Protein AF-T1D319-F1 (afdb_monomer_lite)

Structure (mmCIF, N/CA/C/O backbone):
data_AF-T1D319-F1
#
_entry.id   AF-T1D319-F1
#
loop_
_atom_site.group_PDB
_atom_site.id
_atom_site.type_symbol
_atom_site.label_atom_id
_atom_site.label_alt_id
_atom_site.label_comp_id
_atom_site.label_asym_id
_atom_site.label_entity_id
_atom_site.label_seq_id
_atom_site.pdbx_PDB_ins_code
_atom_site.Cartn_x
_atom_site.Cartn_y
_atom_site.Cartn_z
_atom_site.occupancy
_atom_site.B_iso_or_equiv
_atom_site.auth_seq_id
_atom_site.auth_comp_id
_atom_site.auth_asym_id
_atom_site.auth_atom_id
_atom_site.pdbx_PDB_model_num
ATOM 1 N N . MET A 1 1 ? 16.848 17.611 -37.669 1.00 44.50 1 MET A N 1
ATOM 2 C CA . MET A 1 1 ? 15.773 16.611 -37.465 1.00 44.50 1 MET A CA 1
ATOM 3 C C . MET A 1 1 ? 16.077 15.400 -38.329 1.00 44.50 1 MET A C 1
ATOM 5 O O . MET A 1 1 ? 16.366 15.599 -39.499 1.00 44.50 1 MET A O 1
ATOM 9 N N . ILE A 1 2 ? 16.049 14.184 -37.778 1.00 47.00 2 ILE A N 1
ATOM 10 C CA . ILE A 1 2 ? 16.281 12.950 -38.553 1.00 47.00 2 ILE A CA 1
ATOM 11 C C . ILE A 1 2 ? 14.921 12.386 -39.018 1.00 47.00 2 ILE A C 1
ATOM 13 O O . ILE A 1 2 ? 13.982 12.383 -38.214 1.00 47.00 2 ILE A O 1
ATOM 17 N N . PRO A 1 3 ? 14.777 11.937 -40.281 1.00 48.72 3 PRO A N 1
ATOM 18 C CA . PRO A 1 3 ? 13.524 11.390 -40.803 1.00 48.72 3 PRO A CA 1
ATOM 19 C C . PRO A 1 3 ? 13.046 10.147 -40.030 1.00 48.72 3 PRO A C 1
ATOM 21 O O . PRO A 1 3 ? 13.814 9.227 -39.754 1.00 48.72 3 PRO A O 1
ATOM 24 N N . ARG A 1 4 ? 11.754 10.119 -39.673 1.00 52.75 4 ARG A N 1
ATOM 25 C CA . ARG A 1 4 ? 11.114 9.110 -38.797 1.00 52.75 4 ARG A CA 1
ATOM 26 C C . ARG A 1 4 ? 10.798 7.764 -39.478 1.00 52.75 4 ARG A C 1
ATOM 28 O O . ARG A 1 4 ? 10.178 6.905 -38.865 1.00 52.75 4 ARG A O 1
ATOM 35 N N . ASN A 1 5 ? 11.213 7.574 -40.727 1.00 53.53 5 ASN A N 1
ATOM 36 C CA . ASN A 1 5 ? 10.855 6.450 -41.602 1.00 53.53 5 ASN A CA 1
ATOM 37 C C . ASN A 1 5 ? 11.973 5.407 -41.797 1.00 53.53 5 ASN A C 1
ATOM 39 O O . ASN A 1 5 ? 11.804 4.482 -42.583 1.00 53.53 5 ASN A O 1
ATOM 43 N N . LEU A 1 6 ? 13.090 5.511 -41.072 1.00 56.12 6 LEU A N 1
ATOM 44 C CA . LEU A 1 6 ? 14.214 4.573 -41.205 1.00 56.12 6 LEU A CA 1
ATOM 45 C C . LEU A 1 6 ? 13.939 3.163 -40.643 1.00 56.12 6 LEU A C 1
ATOM 47 O O . LEU A 1 6 ? 14.559 2.210 -41.101 1.00 56.12 6 LEU A O 1
ATOM 51 N N . PHE A 1 7 ? 13.004 2.991 -39.697 1.00 59.78 7 PHE A N 1
ATOM 52 C CA . PHE A 1 7 ? 12.733 1.682 -39.083 1.00 59.78 7 PHE A CA 1
ATOM 53 C C . PHE A 1 7 ? 11.231 1.439 -38.862 1.00 59.78 7 PHE A C 1
ATOM 55 O O . PHE A 1 7 ? 10.632 1.941 -37.913 1.00 59.78 7 PHE A O 1
ATOM 62 N N . GLY A 1 8 ? 10.619 0.621 -39.723 1.00 49.47 8 GLY A N 1
ATOM 63 C CA . GLY A 1 8 ? 9.158 0.459 -39.809 1.00 49.47 8 GLY A CA 1
ATOM 64 C C . GLY A 1 8 ? 8.454 -0.282 -38.661 1.00 49.47 8 GLY A C 1
ATOM 65 O O . GLY A 1 8 ? 7.234 -0.388 -38.682 1.00 49.47 8 GLY A O 1
ATOM 66 N N . ARG A 1 9 ? 9.172 -0.816 -37.662 1.00 67.50 9 ARG A N 1
ATOM 67 C CA . ARG A 1 9 ? 8.579 -1.576 -36.533 1.00 67.50 9 ARG A CA 1
ATOM 68 C C . ARG A 1 9 ? 8.942 -1.031 -35.152 1.00 67.50 9 ARG A C 1
ATOM 70 O O . ARG A 1 9 ? 8.679 -1.676 -34.139 1.00 67.50 9 ARG A O 1
ATOM 77 N N . ILE A 1 10 ? 9.557 0.146 -35.092 1.00 62.19 10 ILE A N 1
ATOM 78 C CA . ILE A 1 10 ? 9.930 0.749 -33.818 1.00 62.19 10 ILE A CA 1
ATOM 79 C C . ILE A 1 10 ? 8.688 1.389 -33.185 1.00 62.19 10 ILE A C 1
ATOM 81 O O . ILE A 1 10 ? 8.155 2.380 -33.675 1.00 62.19 10 ILE A O 1
ATOM 85 N N . LYS A 1 11 ? 8.227 0.800 -32.077 1.00 56.25 11 LYS A N 1
ATOM 86 C CA . LYS A 1 11 ? 7.045 1.248 -31.322 1.00 56.25 11 LYS A CA 1
ATOM 87 C C . LYS A 1 11 ? 7.347 2.395 -30.339 1.00 56.25 11 LYS A C 1
ATOM 89 O O . LYS A 1 11 ? 6.418 2.994 -29.809 1.00 56.25 11 LYS A O 1
ATOM 94 N N . LEU A 1 12 ? 8.624 2.694 -30.078 1.00 57.28 12 LEU A N 1
ATOM 95 C CA . LEU A 1 12 ? 9.076 3.682 -29.085 1.00 57.28 12 LEU A CA 1
ATOM 96 C C . LEU A 1 12 ? 10.048 4.703 -29.704 1.00 57.28 12 LEU A C 1
ATOM 98 O O . LEU A 1 12 ? 10.812 4.339 -30.590 1.00 57.28 12 LEU A O 1
ATOM 102 N N . PRO A 1 13 ? 10.064 5.970 -29.259 1.00 54.09 13 PRO A N 1
ATOM 103 C CA . PRO A 1 13 ? 10.916 7.000 -29.852 1.00 54.09 13 PRO A CA 1
ATOM 104 C C . PRO A 1 13 ? 12.407 6.640 -29.761 1.00 54.09 13 PRO A C 1
ATOM 106 O O . PRO A 1 13 ? 12.893 6.215 -28.713 1.00 54.09 13 PRO A O 1
ATOM 109 N N . MET A 1 14 ? 13.145 6.831 -30.860 1.00 57.16 14 MET A N 1
ATOM 110 C CA . MET A 1 14 ? 14.600 6.661 -30.868 1.00 57.16 14 MET A CA 1
ATOM 111 C C . MET A 1 14 ? 15.257 7.708 -29.966 1.00 57.16 14 MET A C 1
ATOM 113 O O . MET A 1 14 ? 15.063 8.909 -30.150 1.00 57.16 14 MET A O 1
ATOM 117 N N . CYS A 1 15 ? 16.055 7.239 -29.009 1.00 58.91 15 CYS A N 1
ATOM 118 C CA . CYS A 1 15 ? 16.852 8.079 -28.127 1.00 58.91 15 CYS A CA 1
ATOM 119 C C . CYS A 1 15 ? 18.313 8.062 -28.582 1.00 58.91 15 CYS A C 1
ATOM 121 O O . CYS A 1 15 ? 18.909 6.996 -28.736 1.00 58.91 15 CYS A O 1
ATOM 123 N N . PHE A 1 16 ? 18.899 9.246 -28.753 1.00 55.38 16 PHE A N 1
ATOM 124 C CA . PHE A 1 16 ? 20.346 9.397 -28.837 1.00 55.38 16 PHE A CA 1
ATOM 125 C C . PHE A 1 16 ? 20.906 9.506 -27.419 1.00 55.38 16 PHE A C 1
ATOM 127 O O . PHE A 1 16 ? 20.797 10.551 -26.781 1.00 55.38 16 PHE A O 1
ATOM 134 N N . ALA A 1 17 ? 21.507 8.424 -26.927 1.00 58.19 17 ALA A N 1
ATOM 135 C CA . ALA A 1 17 ? 22.190 8.414 -25.641 1.00 58.19 17 ALA A CA 1
ATOM 136 C C . ALA A 1 17 ? 23.707 8.441 -25.853 1.00 58.19 17 ALA A C 1
ATOM 138 O O . ALA A 1 17 ? 24.268 7.591 -26.543 1.00 58.19 17 ALA A O 1
ATOM 139 N N . ARG A 1 18 ? 24.381 9.416 -25.235 1.00 50.81 18 ARG A N 1
ATOM 140 C CA . ARG A 1 18 ? 25.843 9.464 -25.151 1.00 50.81 18 ARG A CA 1
ATOM 141 C C . ARG A 1 18 ? 26.255 9.028 -23.752 1.00 50.81 18 ARG A C 1
ATOM 143 O O . ARG A 1 18 ? 26.002 9.747 -22.789 1.00 50.81 18 ARG A O 1
ATOM 150 N N . PHE A 1 19 ? 26.880 7.862 -23.644 1.00 60.09 19 PHE A N 1
ATOM 151 C CA . PHE A 1 19 ? 27.388 7.360 -22.371 1.00 60.09 19 PHE A CA 1
ATOM 152 C C . PHE A 1 19 ? 28.724 8.030 -22.037 1.00 60.09 19 PHE A C 1
ATOM 154 O O . PHE A 1 19 ? 29.654 8.012 -22.841 1.00 60.09 19 PHE A O 1
ATOM 161 N N . THR A 1 20 ? 28.826 8.610 -20.844 1.00 57.56 20 THR A N 1
ATOM 162 C CA . THR A 1 20 ? 30.074 9.139 -20.282 1.00 57.56 20 THR A CA 1
ATOM 163 C C . THR A 1 20 ? 30.367 8.443 -18.957 1.00 57.56 20 THR A C 1
ATOM 165 O O . THR A 1 20 ? 29.471 8.179 -18.158 1.00 57.56 20 THR A O 1
ATOM 168 N N . LYS A 1 21 ? 31.637 8.103 -18.719 1.00 56.19 21 LYS A N 1
ATOM 169 C CA . LYS A 1 21 ? 32.077 7.460 -17.476 1.00 56.19 21 LYS A CA 1
ATOM 170 C C . LYS A 1 21 ? 32.136 8.514 -16.366 1.00 56.19 21 LYS A C 1
ATOM 172 O O . LYS A 1 21 ? 33.043 9.340 -16.364 1.00 56.19 21 LYS A O 1
ATOM 177 N N . SER A 1 22 ? 31.176 8.511 -15.442 1.00 53.72 22 SER A N 1
ATOM 178 C CA . SER A 1 22 ? 31.198 9.381 -14.258 1.00 53.72 22 SER A CA 1
ATOM 179 C C . SER A 1 22 ? 32.051 8.776 -13.135 1.00 53.72 22 SER A C 1
ATOM 181 O O . SER A 1 22 ? 32.086 7.560 -12.950 1.00 53.72 22 SER A O 1
ATOM 183 N N . GLY A 1 23 ? 32.730 9.630 -12.359 1.00 57.78 23 GLY A N 1
ATOM 184 C CA . GLY A 1 23 ? 33.493 9.229 -11.165 1.00 57.78 23 GLY A CA 1
ATOM 185 C C . GLY A 1 23 ? 32.622 8.821 -9.967 1.00 57.78 23 GLY A C 1
ATOM 186 O O . GLY A 1 23 ? 33.105 8.155 -9.057 1.00 57.78 23 GLY A O 1
ATOM 187 N N . GLN A 1 24 ? 31.329 9.161 -9.977 1.00 57.34 24 GLN A N 1
ATOM 188 C CA . GLN A 1 24 ? 30.340 8.665 -9.018 1.00 57.34 24 GLN A CA 1
ATOM 189 C C . GLN A 1 24 ? 29.479 7.583 -9.675 1.00 57.34 24 GLN A C 1
ATOM 191 O O . GLN A 1 24 ? 28.860 7.812 -10.719 1.00 57.34 24 GLN A O 1
ATOM 196 N N . ARG A 1 25 ? 29.466 6.386 -9.076 1.00 50.53 25 ARG A N 1
ATOM 197 C CA . ARG A 1 25 ? 28.626 5.259 -9.502 1.00 50.53 25 ARG A CA 1
ATOM 198 C C . ARG A 1 25 ? 27.149 5.585 -9.254 1.00 50.53 25 ARG A C 1
ATOM 200 O O . ARG A 1 25 ? 26.776 5.898 -8.131 1.00 50.53 25 ARG A O 1
ATOM 207 N N . GLY A 1 26 ? 26.311 5.397 -10.274 1.00 54.22 26 GLY A N 1
ATOM 208 C CA . GLY A 1 26 ? 24.870 5.168 -10.096 1.00 54.22 26 GLY A CA 1
ATOM 209 C C . GLY A 1 26 ? 23.938 6.374 -10.226 1.00 54.22 26 GLY A C 1
ATOM 210 O O . GLY A 1 26 ? 22.728 6.191 -10.124 1.00 54.22 26 GLY A O 1
ATOM 211 N N . THR A 1 27 ? 24.435 7.583 -10.491 1.00 52.41 27 THR A N 1
ATOM 212 C CA . THR A 1 27 ? 23.559 8.758 -10.619 1.00 52.41 27 THR A CA 1
ATOM 213 C C . THR A 1 27 ? 22.969 8.849 -12.030 1.00 52.41 27 THR A C 1
ATOM 215 O O . THR A 1 27 ? 23.552 9.443 -12.934 1.00 52.41 27 THR A O 1
ATOM 218 N N . LEU A 1 28 ? 21.799 8.239 -12.238 1.00 53.19 28 LEU A N 1
ATOM 219 C CA . LEU A 1 28 ? 21.005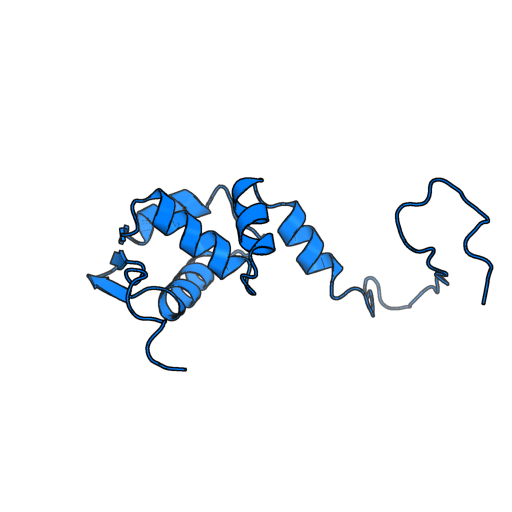 8.403 -13.461 1.00 53.19 28 LEU A CA 1
ATOM 220 C C . LEU A 1 28 ? 20.234 9.732 -13.403 1.00 53.19 28 LEU A C 1
ATOM 222 O O . LEU A 1 28 ? 19.125 9.805 -12.877 1.00 53.19 28 LEU A O 1
ATOM 226 N N . VAL A 1 29 ? 20.823 10.801 -13.939 1.00 53.47 29 VAL A N 1
ATOM 227 C CA . VAL A 1 29 ? 20.169 12.115 -14.044 1.00 53.47 29 VAL A CA 1
ATOM 228 C C . VAL A 1 29 ? 19.213 12.105 -15.245 1.00 53.47 29 VAL A C 1
ATOM 230 O O . VAL A 1 29 ? 19.624 11.794 -16.359 1.00 53.47 29 VAL A O 1
ATOM 233 N N . GLY A 1 30 ? 17.929 12.413 -15.023 1.00 52.22 30 GLY A N 1
ATOM 234 C CA . GLY A 1 30 ? 16.892 12.454 -16.072 1.00 52.22 30 GLY A CA 1
ATOM 235 C C . GLY A 1 30 ? 15.970 11.226 -16.159 1.00 52.22 30 GLY A C 1
ATOM 236 O O . GLY A 1 30 ? 15.083 11.191 -17.005 1.00 52.22 30 GLY A O 1
ATOM 237 N N . PHE A 1 31 ? 16.121 10.240 -15.266 1.00 52.50 31 PHE A N 1
ATOM 238 C CA . PHE A 1 31 ? 15.330 8.996 -15.247 1.00 52.50 31 PHE A CA 1
ATOM 239 C C . PHE A 1 31 ? 14.234 8.972 -14.161 1.00 52.50 31 PHE A C 1
ATOM 241 O O . PHE A 1 31 ? 13.832 7.899 -13.714 1.00 52.50 31 PHE A O 1
ATOM 248 N N . ALA A 1 32 ? 13.713 10.134 -13.744 1.00 52.22 32 ALA A N 1
ATOM 249 C CA . ALA A 1 32 ? 12.711 10.236 -12.669 1.00 52.22 32 ALA A CA 1
ATOM 250 C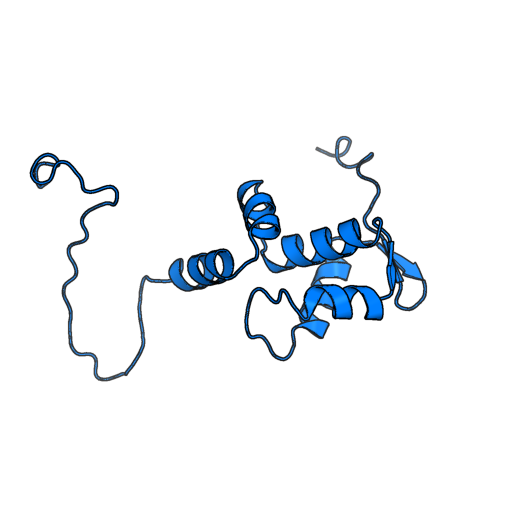 C . ALA A 1 32 ? 11.463 9.352 -12.902 1.00 52.22 32 ALA A C 1
ATOM 252 O O . ALA A 1 32 ? 10.898 8.811 -11.957 1.00 52.22 32 ALA A O 1
ATOM 253 N N . LEU A 1 33 ? 11.099 9.113 -14.167 1.00 51.97 33 LEU A N 1
ATOM 254 C CA . LEU A 1 33 ? 9.930 8.317 -14.557 1.00 51.97 33 LEU A CA 1
ATOM 255 C C . LEU A 1 33 ? 10.144 6.794 -14.500 1.00 51.97 33 LEU A C 1
ATOM 257 O O . LEU A 1 33 ? 9.173 6.042 -14.525 1.00 51.97 33 LEU A O 1
ATOM 261 N N . TYR A 1 34 ? 11.385 6.302 -14.429 1.00 54.34 34 TYR A N 1
ATOM 262 C CA . TYR A 1 34 ? 11.647 4.859 -14.515 1.00 54.34 34 TYR A CA 1
ATOM 263 C C . TYR A 1 34 ? 11.383 4.129 -13.200 1.00 54.34 34 TYR A C 1
ATOM 265 O O . TYR A 1 34 ? 10.906 2.996 -13.222 1.00 54.34 34 TYR A O 1
ATOM 273 N N . GLY A 1 35 ? 11.638 4.772 -12.057 1.00 54.91 35 GLY A N 1
ATOM 274 C CA . GLY A 1 35 ? 11.297 4.205 -10.749 1.00 54.91 35 GLY A CA 1
ATOM 275 C C . GLY A 1 35 ? 9.786 4.034 -10.589 1.00 54.91 35 GLY A C 1
ATOM 276 O O . GLY A 1 35 ? 9.313 2.972 -10.188 1.00 54.91 35 GLY A O 1
ATOM 277 N N . GLU A 1 36 ? 9.027 5.055 -10.986 1.00 52.97 36 GLU A N 1
ATOM 278 C CA . GLU A 1 36 ? 7.565 5.043 -10.959 1.00 52.97 36 GLU A CA 1
ATOM 279 C C . GLU A 1 36 ? 6.996 4.037 -11.967 1.00 52.97 36 GLU A C 1
ATOM 281 O O . GLU A 1 36 ? 6.174 3.200 -11.598 1.00 52.97 36 GLU A O 1
ATOM 286 N N . ALA A 1 37 ? 7.497 4.022 -13.208 1.00 56.16 37 ALA A N 1
ATOM 287 C CA . ALA A 1 37 ? 7.082 3.049 -14.219 1.00 56.16 37 ALA A CA 1
ATOM 288 C C . ALA A 1 37 ? 7.402 1.598 -13.814 1.00 56.16 37 ALA A C 1
ATOM 290 O O . ALA A 1 37 ? 6.600 0.692 -14.060 1.00 56.16 37 ALA A O 1
ATOM 291 N N . ASN A 1 38 ? 8.537 1.356 -13.153 1.00 58.59 38 ASN A N 1
ATOM 292 C CA . ASN A 1 38 ? 8.886 0.035 -12.635 1.00 58.59 38 ASN A CA 1
ATOM 293 C C . ASN A 1 38 ? 7.976 -0.375 -11.465 1.00 58.59 38 ASN A C 1
ATOM 295 O O . ASN A 1 38 ? 7.476 -1.497 -11.450 1.00 58.59 38 ASN A O 1
ATOM 299 N N . ALA A 1 39 ? 7.677 0.540 -10.536 1.00 58.47 39 ALA A N 1
ATOM 300 C CA . ALA A 1 39 ? 6.716 0.290 -9.459 1.00 58.47 39 ALA A CA 1
ATOM 301 C C . ALA A 1 39 ? 5.327 -0.067 -10.017 1.00 58.47 39 ALA A C 1
ATOM 303 O O . ALA A 1 39 ? 4.697 -1.014 -9.553 1.00 58.47 39 ALA A O 1
ATOM 304 N N . VAL A 1 40 ? 4.884 0.618 -11.077 1.00 57.44 40 VAL A N 1
ATOM 305 C CA . VAL A 1 40 ? 3.642 0.291 -11.794 1.00 57.44 40 VAL A CA 1
ATOM 306 C C . VAL A 1 40 ? 3.739 -1.076 -12.487 1.00 57.44 40 VAL A C 1
ATOM 308 O O . VAL A 1 40 ? 2.763 -1.823 -12.543 1.00 57.44 40 VAL A O 1
ATOM 311 N N . THR A 1 41 ? 4.910 -1.454 -13.001 1.00 58.19 41 THR A N 1
ATOM 312 C CA . THR A 1 41 ? 5.125 -2.732 -13.703 1.00 58.19 41 THR A CA 1
ATOM 313 C C . THR A 1 41 ? 5.183 -3.937 -12.751 1.00 58.19 41 THR A C 1
ATOM 315 O O . THR A 1 41 ? 4.752 -5.034 -13.102 1.00 58.19 41 THR A O 1
ATOM 318 N N . CYS A 1 42 ? 5.627 -3.754 -11.514 1.00 57.53 42 CYS A N 1
ATOM 319 C CA . CYS A 1 42 ? 5.644 -4.829 -10.517 1.00 57.53 42 CYS A CA 1
ATOM 320 C C . CYS A 1 42 ? 4.271 -5.087 -9.866 1.00 57.53 42 CYS A C 1
ATOM 322 O O . CYS A 1 42 ? 4.092 -6.081 -9.164 1.00 57.53 42 CYS A O 1
ATOM 324 N N . LEU A 1 43 ? 3.276 -4.228 -10.109 1.00 61.22 43 LEU A N 1
ATOM 325 C CA . LEU A 1 43 ? 1.929 -4.378 -9.560 1.00 61.22 43 LEU A CA 1
ATOM 326 C C . LEU A 1 43 ? 1.124 -5.480 -10.263 1.00 61.22 43 LEU A C 1
ATOM 328 O O . LEU A 1 43 ? 1.131 -5.611 -11.493 1.00 61.22 43 LEU A O 1
ATOM 332 N N . LYS A 1 44 ? 0.335 -6.234 -9.483 1.00 63.34 44 LYS A N 1
ATOM 333 C CA . LYS A 1 44 ? -0.667 -7.172 -10.023 1.00 63.34 44 LYS A CA 1
ATOM 334 C C . LYS A 1 44 ? -1.602 -6.428 -10.990 1.00 63.34 44 LYS A C 1
ATOM 336 O O . LYS A 1 44 ? -1.946 -5.270 -10.758 1.00 63.34 44 LYS A O 1
ATOM 341 N N . ARG A 1 45 ? -2.042 -7.104 -12.062 1.00 61.12 45 ARG A N 1
ATOM 342 C CA . ARG A 1 45 ? -2.842 -6.534 -13.174 1.00 61.12 45 ARG A CA 1
ATOM 343 C C . ARG A 1 45 ? -4.026 -5.670 -12.708 1.00 61.12 45 ARG A C 1
ATOM 345 O O . ARG A 1 45 ? -4.287 -4.639 -13.318 1.00 61.12 45 ARG A O 1
ATOM 352 N N . ARG A 1 46 ? -4.682 -6.048 -11.605 1.00 61.50 46 ARG A N 1
ATOM 353 C CA . ARG A 1 46 ? -5.790 -5.295 -10.990 1.00 61.50 46 ARG A CA 1
ATOM 354 C C . ARG A 1 46 ? -5.391 -3.882 -10.538 1.00 61.50 46 ARG A C 1
ATOM 356 O O . ARG A 1 46 ? -6.121 -2.940 -10.805 1.00 61.50 46 ARG A O 1
ATOM 363 N N . TYR A 1 47 ? -4.222 -3.708 -9.921 1.00 61.66 47 TYR A N 1
ATOM 364 C CA . TYR A 1 47 ? -3.777 -2.395 -9.430 1.00 61.66 47 TYR A CA 1
ATOM 365 C C . TYR A 1 47 ? -3.268 -1.482 -10.552 1.00 61.66 47 TYR A C 1
ATOM 367 O O . TYR A 1 47 ? -3.397 -0.265 -10.460 1.00 61.66 47 TYR A O 1
ATOM 375 N N . ARG A 1 48 ? -2.744 -2.054 -11.645 1.00 60.09 48 ARG A N 1
ATOM 376 C CA . ARG A 1 48 ? -2.378 -1.279 -12.843 1.00 60.09 48 ARG A CA 1
ATOM 377 C C . ARG A 1 48 ? -3.583 -0.598 -13.491 1.00 60.09 48 ARG A C 1
ATOM 379 O O . ARG A 1 48 ? -3.452 0.528 -13.956 1.00 60.09 48 ARG A O 1
ATOM 386 N N . ALA A 1 49 ? -4.739 -1.263 -13.505 1.00 61.09 49 ALA A N 1
ATOM 387 C CA . ALA A 1 49 ? -5.967 -0.698 -14.061 1.00 61.09 49 ALA A CA 1
ATOM 388 C C . ALA A 1 49 ? -6.438 0.543 -13.280 1.00 61.09 49 ALA A C 1
ATOM 390 O O . ALA A 1 49 ? -6.862 1.518 -13.887 1.00 61.09 49 ALA A O 1
ATOM 391 N N . LEU A 1 50 ? -6.281 0.542 -11.952 1.00 59.44 50 LEU A N 1
ATOM 392 C CA . LEU A 1 50 ? -6.639 1.681 -11.096 1.00 59.44 50 LEU A CA 1
ATOM 393 C C . LEU A 1 50 ? -5.720 2.890 -11.306 1.00 59.44 50 LEU A C 1
ATOM 395 O O . LEU A 1 50 ? -6.183 4.024 -11.355 1.00 59.44 50 LEU A O 1
ATOM 399 N N . LEU A 1 51 ? -4.423 2.652 -11.509 1.00 60.75 51 LEU A N 1
ATOM 400 C CA . LEU A 1 51 ? -3.466 3.710 -11.849 1.00 60.75 51 LEU A CA 1
ATOM 401 C C . LEU A 1 51 ? -3.734 4.327 -13.225 1.00 60.75 51 LEU A C 1
ATOM 403 O O . LEU A 1 51 ? -3.606 5.537 -13.391 1.00 60.75 51 LEU A O 1
ATOM 407 N N . ALA A 1 52 ? -4.157 3.515 -14.197 1.00 58.94 52 ALA A N 1
ATOM 408 C CA . ALA A 1 52 ? -4.572 4.006 -15.510 1.00 58.94 52 ALA A CA 1
ATOM 409 C C . ALA A 1 52 ? -5.848 4.872 -15.449 1.00 58.94 52 ALA A C 1
ATOM 411 O O . ALA A 1 52 ? -6.052 5.704 -16.327 1.00 58.94 52 ALA A O 1
ATOM 412 N N . GLY A 1 53 ? -6.668 4.719 -14.403 1.00 57.69 53 GLY A N 1
ATOM 413 C CA . GLY A 1 53 ? -7.873 5.516 -14.151 1.00 57.69 53 GLY A CA 1
ATOM 414 C C . GLY A 1 53 ? -7.628 6.918 -13.575 1.00 57.69 53 GLY A C 1
ATOM 415 O O . GLY A 1 53 ? -8.592 7.628 -13.312 1.00 57.69 53 GLY A O 1
ATOM 416 N N . GLY A 1 54 ? -6.369 7.335 -13.377 1.00 56.50 54 GLY A N 1
ATOM 417 C CA . GLY A 1 54 ? -6.024 8.701 -12.954 1.00 56.50 54 GLY A CA 1
ATOM 418 C C . GLY A 1 54 ? -5.664 8.871 -11.473 1.00 56.50 54 GLY A C 1
ATOM 419 O O . GLY A 1 54 ? -5.495 10.003 -11.010 1.00 56.50 54 GLY A O 1
ATOM 420 N N . GLU A 1 55 ? -5.503 7.785 -10.710 1.00 62.53 55 GLU A N 1
ATOM 421 C CA . GLU A 1 55 ? -5.072 7.883 -9.314 1.00 62.53 55 GLU A CA 1
ATOM 422 C C . GLU A 1 55 ? -3.585 8.291 -9.239 1.00 62.53 55 GLU A C 1
ATOM 424 O O . GLU A 1 55 ? -2.685 7.544 -9.620 1.00 62.53 55 GLU A O 1
ATOM 429 N N . ARG A 1 56 ? -3.307 9.498 -8.725 1.00 66.25 56 ARG A N 1
ATOM 430 C CA . ARG A 1 56 ? -1.960 10.119 -8.731 1.00 66.25 56 ARG A CA 1
ATOM 431 C C . ARG A 1 56 ? -0.944 9.456 -7.792 1.00 66.25 56 ARG A C 1
ATOM 433 O O . ARG A 1 56 ? 0.222 9.831 -7.786 1.00 66.25 56 ARG A O 1
ATOM 440 N N . SER A 1 57 ? -1.373 8.512 -6.954 1.00 77.94 57 SER A N 1
ATOM 441 C CA . SER A 1 57 ? -0.518 7.839 -5.974 1.00 77.94 57 SER A CA 1
ATOM 442 C C . SER A 1 57 ? -0.753 6.336 -5.993 1.00 77.94 57 SER A C 1
ATOM 444 O O . SER A 1 57 ? -1.833 5.854 -5.655 1.00 77.94 57 SER A O 1
ATOM 446 N N . VAL A 1 58 ? 0.306 5.587 -6.300 1.00 80.38 58 VAL A N 1
ATOM 447 C CA . VAL A 1 58 ? 0.316 4.117 -6.282 1.00 80.38 58 VAL A CA 1
ATOM 448 C C . VAL A 1 58 ? -0.100 3.561 -4.918 1.00 80.38 58 VAL A C 1
ATOM 450 O O . VAL A 1 58 ? -0.867 2.605 -4.843 1.00 80.38 58 VAL A O 1
ATOM 453 N N . TRP A 1 59 ? 0.355 4.180 -3.825 1.00 86.06 59 TRP A N 1
ATOM 454 C CA . TRP A 1 59 ? -0.026 3.759 -2.476 1.00 86.06 59 TRP A CA 1
ATOM 455 C C . TRP A 1 59 ? -1.501 4.034 -2.173 1.00 86.06 59 TRP A C 1
ATOM 457 O O . TRP A 1 59 ? -2.123 3.221 -1.491 1.00 86.06 59 TRP A O 1
ATOM 467 N N . ALA A 1 60 ? -2.070 5.126 -2.698 1.00 85.75 60 ALA A N 1
ATOM 468 C CA . ALA A 1 60 ? -3.501 5.407 -2.568 1.00 85.75 60 ALA A CA 1
ATOM 469 C C . ALA A 1 60 ? -4.332 4.361 -3.315 1.00 85.75 60 ALA A C 1
ATOM 471 O O . ALA A 1 60 ? -5.199 3.745 -2.701 1.00 85.75 60 ALA A O 1
ATOM 472 N N . ALA A 1 61 ? -3.980 4.071 -4.571 1.00 84.19 61 ALA A N 1
ATOM 473 C CA . ALA A 1 61 ? -4.655 3.059 -5.381 1.00 84.19 61 ALA A CA 1
ATOM 474 C C . ALA A 1 61 ? -4.625 1.671 -4.718 1.00 84.19 61 ALA A C 1
ATOM 476 O O . ALA A 1 61 ? -5.652 1.005 -4.611 1.00 84.19 61 ALA A O 1
ATOM 477 N N . VAL A 1 62 ? -3.460 1.235 -4.220 1.00 86.94 62 VAL A N 1
ATOM 478 C CA . VAL A 1 62 ? -3.337 -0.073 -3.555 1.00 86.94 62 VAL A CA 1
ATOM 479 C C . VAL A 1 62 ? -4.089 -0.120 -2.228 1.00 86.94 62 VAL A C 1
ATOM 481 O O . VAL A 1 62 ? -4.748 -1.117 -1.945 1.00 86.94 62 VAL A O 1
ATOM 484 N N . THR A 1 63 ? -4.033 0.947 -1.428 1.00 88.75 63 THR A N 1
ATOM 485 C CA . THR A 1 63 ? -4.731 0.995 -0.133 1.00 88.75 63 THR A CA 1
ATOM 486 C C . THR A 1 63 ? -6.249 1.017 -0.316 1.00 88.75 63 THR A C 1
ATOM 488 O O . THR A 1 63 ? -6.952 0.277 0.370 1.00 88.75 63 THR A O 1
ATOM 491 N N . ARG A 1 64 ? -6.751 1.807 -1.275 1.00 88.31 64 ARG A N 1
ATOM 492 C CA . ARG A 1 64 ? -8.169 1.852 -1.650 1.00 88.31 64 ARG A CA 1
ATOM 493 C C . ARG A 1 64 ? -8.657 0.480 -2.108 1.00 88.31 64 ARG A C 1
ATOM 495 O O . ARG A 1 64 ? -9.592 -0.056 -1.531 1.00 88.31 64 ARG A O 1
ATOM 502 N N . ALA A 1 65 ? -7.963 -0.132 -3.063 1.00 86.12 65 ALA A N 1
ATOM 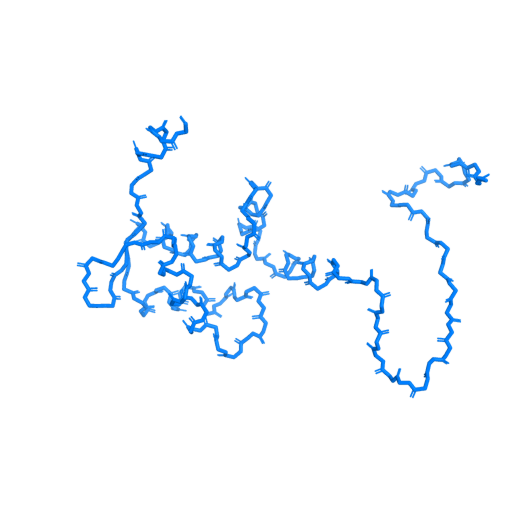503 C CA . ALA A 1 65 ? -8.331 -1.440 -3.600 1.00 86.12 65 ALA A CA 1
ATOM 504 C C . ALA A 1 65 ? -8.279 -2.572 -2.564 1.00 86.12 65 ALA A C 1
ATOM 506 O O . ALA A 1 65 ? -9.058 -3.524 -2.645 1.00 86.12 65 ALA A O 1
ATOM 507 N N . ALA A 1 66 ? -7.362 -2.492 -1.595 1.00 89.25 66 ALA A N 1
ATOM 508 C CA . ALA A 1 66 ? -7.329 -3.423 -0.473 1.00 89.25 66 ALA A CA 1
ATOM 509 C C . ALA A 1 66 ? -8.576 -3.268 0.412 1.00 89.25 66 ALA A C 1
ATOM 511 O O . ALA A 1 66 ? -9.203 -4.266 0.747 1.00 89.25 66 ALA A O 1
ATOM 512 N N . LEU A 1 67 ? -8.975 -2.033 0.739 1.00 88.81 67 LEU A N 1
ATOM 513 C CA . LEU A 1 67 ? -10.208 -1.770 1.490 1.00 88.81 67 LEU A CA 1
ATOM 514 C C . LEU A 1 67 ? -11.463 -2.202 0.726 1.00 88.81 67 LEU A C 1
ATOM 516 O O . LEU A 1 67 ? -12.314 -2.865 1.304 1.00 88.81 67 LEU A O 1
ATOM 520 N N . GLU A 1 68 ? -11.563 -1.894 -0.567 1.00 88.88 68 GLU A N 1
ATOM 521 C CA . GLU A 1 68 ? -12.680 -2.327 -1.420 1.00 88.88 68 GLU A CA 1
ATOM 522 C C . GLU A 1 68 ? -12.809 -3.854 -1.462 1.00 88.88 68 GLU A C 1
ATOM 524 O O . GLU A 1 68 ? -13.910 -4.385 -1.367 1.00 88.88 68 GLU A O 1
ATOM 529 N N . SER A 1 69 ? -11.687 -4.578 -1.539 1.00 86.31 69 SER A N 1
ATOM 530 C CA . SER A 1 69 ? -11.691 -6.051 -1.529 1.00 86.31 69 SER A CA 1
ATOM 531 C C . SER A 1 69 ? -12.175 -6.640 -0.204 1.00 86.31 69 SER A C 1
ATOM 533 O O . SER A 1 69 ? -12.665 -7.763 -0.181 1.00 86.31 69 SER A O 1
ATOM 535 N N . LEU A 1 70 ? -12.052 -5.878 0.884 1.00 88.50 70 LEU A N 1
ATOM 536 C CA . LEU A 1 70 ? -12.543 -6.232 2.214 1.00 88.50 70 LEU A CA 1
ATOM 537 C C . LEU A 1 70 ? -13.974 -5.714 2.467 1.00 88.50 70 LEU A C 1
ATOM 539 O O . LEU A 1 70 ? -14.449 -5.787 3.594 1.00 88.50 70 LEU A O 1
ATOM 543 N N . GLY A 1 71 ? -14.662 -5.201 1.439 1.00 86.25 71 GLY A N 1
ATOM 544 C CA . GLY A 1 71 ? -16.038 -4.699 1.539 1.00 86.25 71 GLY A CA 1
ATOM 545 C C . GLY A 1 71 ? -16.152 -3.207 1.860 1.00 86.25 71 GLY A C 1
ATOM 546 O O . GLY A 1 71 ? -17.184 -2.765 2.348 1.00 86.25 71 GLY A O 1
ATOM 547 N N . GLY A 1 72 ? -15.095 -2.420 1.636 1.00 87.50 72 GLY A N 1
ATOM 548 C CA . GLY A 1 72 ? -15.083 -0.967 1.868 1.00 87.50 72 GLY A CA 1
ATOM 549 C C . GLY A 1 72 ? -14.874 -0.556 3.330 1.00 87.50 72 GLY A C 1
ATOM 550 O O . GLY A 1 72 ? -14.684 0.628 3.610 1.00 87.50 72 GLY A O 1
ATOM 551 N N . HIS A 1 73 ? -14.834 -1.525 4.246 1.00 89.94 73 HIS A N 1
ATOM 552 C CA . HIS A 1 73 ? -14.669 -1.345 5.684 1.00 89.94 73 HIS A CA 1
ATOM 553 C C . HIS A 1 73 ? -13.762 -2.444 6.250 1.00 89.94 73 HIS A C 1
ATOM 555 O O . HIS A 1 73 ? -14.065 -3.626 6.113 1.00 89.94 73 HIS A O 1
ATOM 561 N N . ALA A 1 74 ? -12.656 -2.083 6.907 1.00 92.19 74 ALA A N 1
ATOM 562 C CA . ALA A 1 74 ? -11.768 -3.082 7.500 1.00 92.19 74 ALA A CA 1
ATOM 563 C C . ALA A 1 74 ? -10.925 -2.570 8.673 1.00 92.19 74 ALA A C 1
ATOM 565 O O . ALA A 1 74 ? -10.581 -1.389 8.782 1.00 92.19 74 ALA A O 1
ATOM 566 N N . ALA A 1 75 ? -10.514 -3.511 9.525 1.00 93.94 75 ALA A N 1
ATOM 567 C CA . ALA A 1 75 ? -9.477 -3.291 10.525 1.00 93.94 75 ALA A CA 1
ATOM 568 C C . ALA A 1 75 ? -8.079 -3.234 9.882 1.00 93.94 75 ALA A C 1
ATOM 570 O O . ALA A 1 75 ? -7.787 -3.965 8.934 1.00 93.94 75 ALA A O 1
ATOM 571 N N . LEU A 1 76 ? -7.173 -2.441 10.467 1.00 93.25 76 LEU A N 1
ATOM 572 C CA . LEU A 1 76 ? -5.794 -2.265 9.986 1.00 93.25 76 LEU A CA 1
ATOM 573 C C . LEU A 1 76 ? -5.058 -3.592 9.768 1.00 93.25 76 LEU A C 1
ATOM 575 O O . LEU A 1 76 ? -4.325 -3.731 8.792 1.00 93.25 76 LEU A O 1
ATOM 579 N N . GLY A 1 77 ? -5.256 -4.571 10.656 1.00 92.19 77 GLY A N 1
ATOM 580 C CA . GLY A 1 77 ? -4.632 -5.890 10.538 1.00 92.19 77 GLY A CA 1
ATOM 581 C C . GLY A 1 77 ? -5.033 -6.628 9.258 1.00 92.19 77 GLY A C 1
ATOM 582 O O . GLY A 1 77 ? -4.166 -7.169 8.572 1.00 92.19 77 GLY A O 1
ATOM 583 N N . ALA A 1 78 ? -6.319 -6.584 8.897 1.00 90.00 78 ALA A N 1
ATOM 584 C CA . ALA A 1 78 ? -6.830 -7.190 7.669 1.00 90.00 78 ALA A CA 1
ATOM 585 C C . ALA A 1 78 ? -6.303 -6.454 6.429 1.00 90.00 78 ALA A C 1
ATOM 587 O O . ALA A 1 78 ? -5.805 -7.086 5.499 1.00 90.00 78 ALA A O 1
ATOM 588 N N . THR A 1 79 ? -6.286 -5.116 6.456 1.00 89.94 79 THR A N 1
ATOM 589 C CA . THR A 1 79 ? -5.681 -4.309 5.384 1.00 89.94 79 THR A CA 1
ATOM 590 C C . THR A 1 79 ? -4.195 -4.638 5.196 1.00 89.94 79 THR A C 1
ATOM 592 O O . THR A 1 79 ? -3.710 -4.740 4.070 1.00 89.94 79 THR A O 1
ATOM 595 N N . TYR A 1 80 ? -3.448 -4.845 6.285 1.00 92.25 80 TYR A N 1
ATOM 596 C CA . TYR A 1 80 ? -2.043 -5.243 6.209 1.00 92.25 80 TYR A CA 1
ATOM 597 C C . TYR A 1 80 ? -1.858 -6.635 5.612 1.00 92.25 80 TYR A C 1
ATOM 599 O O . TYR A 1 80 ? -0.933 -6.820 4.821 1.00 92.25 80 TYR A O 1
ATOM 607 N N . ALA A 1 81 ? -2.699 -7.599 5.984 1.00 90.56 81 ALA A N 1
ATOM 608 C CA . ALA A 1 81 ? -2.638 -8.952 5.442 1.00 90.56 81 ALA A CA 1
ATOM 609 C C . ALA A 1 81 ? -2.840 -8.947 3.918 1.00 90.56 81 ALA A C 1
ATOM 611 O O . ALA A 1 81 ? -2.032 -9.539 3.202 1.00 90.56 81 ALA A O 1
ATOM 612 N N . GLU A 1 82 ? -3.825 -8.186 3.437 1.00 88.94 82 GLU A N 1
ATOM 613 C CA . GLU A 1 82 ? -4.122 -8.039 2.009 1.00 88.94 82 GLU A CA 1
ATOM 614 C C . GLU A 1 82 ? -2.953 -7.391 1.240 1.00 88.94 82 GLU A C 1
ATOM 616 O O . GLU A 1 82 ? -2.502 -7.890 0.206 1.00 88.94 82 GLU A O 1
ATOM 621 N N . ILE A 1 83 ? -2.376 -6.308 1.777 1.00 86.94 83 ILE A N 1
ATOM 622 C CA . ILE A 1 83 ? -1.303 -5.552 1.104 1.00 86.94 83 ILE A CA 1
ATOM 623 C C . ILE A 1 83 ? 0.053 -6.274 1.159 1.00 86.94 83 ILE A C 1
ATOM 625 O O . ILE A 1 83 ? 0.869 -6.112 0.247 1.00 86.94 83 ILE A O 1
ATOM 629 N N . LYS A 1 84 ? 0.324 -7.094 2.186 1.00 85.81 84 LYS A N 1
ATOM 630 C CA . LYS A 1 84 ? 1.628 -7.763 2.392 1.00 85.81 84 LYS A CA 1
ATOM 631 C C . LYS A 1 84 ? 2.108 -8.523 1.146 1.00 85.81 84 LYS A C 1
ATOM 633 O O . LYS A 1 84 ? 3.304 -8.490 0.841 1.00 85.81 84 LYS A O 1
ATOM 638 N N . GLY A 1 85 ? 1.189 -9.164 0.419 1.00 78.69 85 GLY A N 1
ATOM 639 C CA . GLY A 1 85 ? 1.462 -9.933 -0.803 1.00 78.69 85 GLY A CA 1
ATOM 640 C C . GLY A 1 85 ? 1.412 -9.137 -2.116 1.00 78.69 85 GLY A C 1
ATOM 641 O O . GLY A 1 85 ? 1.550 -9.728 -3.187 1.00 78.69 85 GLY A O 1
ATOM 642 N N . ALA A 1 86 ? 1.171 -7.826 -2.067 1.00 73.06 86 ALA A N 1
ATOM 643 C CA . ALA A 1 86 ? 0.998 -6.967 -3.243 1.00 73.06 86 ALA A CA 1
ATOM 644 C C . ALA A 1 86 ? 1.667 -5.588 -3.080 1.00 73.06 86 ALA A C 1
ATOM 646 O O . ALA A 1 86 ? 1.203 -4.590 -3.631 1.00 73.06 86 ALA A O 1
ATOM 647 N N . ARG A 1 87 ? 2.758 -5.528 -2.309 1.00 79.62 87 ARG A N 1
ATOM 648 C CA . ARG A 1 87 ? 3.485 -4.285 -2.018 1.00 79.62 87 ARG A CA 1
ATOM 649 C C . ARG A 1 87 ? 3.994 -3.630 -3.318 1.00 79.62 87 ARG A C 1
ATOM 651 O O . ARG A 1 87 ? 4.731 -4.288 -4.050 1.00 79.62 87 ARG A O 1
ATOM 658 N N . PRO A 1 88 ? 3.656 -2.353 -3.595 1.00 70.38 88 PRO A N 1
ATOM 659 C CA . PRO A 1 88 ? 4.089 -1.670 -4.818 1.00 70.38 88 PRO A CA 1
ATOM 660 C C . PRO A 1 88 ? 5.586 -1.378 -4.870 1.00 70.38 88 PRO A C 1
ATOM 662 O O . PRO A 1 88 ? 6.197 -1.404 -5.934 1.00 70.38 88 PRO A O 1
ATOM 665 N N . THR A 1 89 ? 6.167 -1.050 -3.717 1.00 73.38 89 THR A N 1
ATOM 666 C CA . THR A 1 89 ? 7.588 -0.743 -3.571 1.00 73.38 89 THR A CA 1
ATOM 667 C C . THR A 1 89 ? 8.172 -1.520 -2.388 1.00 73.38 89 THR A C 1
ATOM 669 O O . THR A 1 89 ? 7.442 -1.816 -1.433 1.00 73.38 89 THR A O 1
ATOM 672 N N . PRO A 1 90 ? 9.476 -1.859 -2.419 1.00 75.75 90 PRO A N 1
ATOM 673 C CA . PRO A 1 90 ? 10.164 -2.559 -1.334 1.00 75.75 90 PRO A CA 1
ATOM 674 C C . PRO A 1 90 ? 10.470 -1.602 -0.166 1.00 75.75 90 PRO A C 1
ATOM 676 O O . PRO A 1 90 ? 11.620 -1.345 0.161 1.00 75.75 90 PRO A O 1
ATOM 679 N N . ASN A 1 91 ? 9.429 -1.018 0.428 1.00 78.94 91 ASN A N 1
ATOM 680 C CA . ASN A 1 91 ? 9.534 -0.152 1.599 1.00 78.94 91 ASN A CA 1
ATOM 681 C C . ASN A 1 91 ? 9.349 -0.978 2.879 1.00 78.94 91 ASN A C 1
ATOM 683 O O . ASN A 1 91 ? 8.313 -1.630 3.034 1.00 78.94 91 ASN A O 1
ATOM 687 N N . ASP A 1 92 ? 10.301 -0.910 3.806 1.00 84.81 92 ASP A N 1
ATOM 688 C CA . ASP A 1 92 ? 10.208 -1.581 5.107 1.00 84.81 92 ASP A CA 1
ATOM 689 C C . ASP A 1 92 ? 9.137 -0.942 6.006 1.00 84.81 92 ASP A C 1
ATOM 691 O O . ASP A 1 92 ? 8.387 -1.648 6.681 1.00 84.81 92 ASP A O 1
ATOM 695 N N . TYR A 1 93 ? 8.949 0.377 5.898 1.00 88.88 93 TYR A N 1
ATOM 696 C CA . TYR A 1 93 ? 7.944 1.163 6.627 1.00 88.88 93 TYR A CA 1
ATOM 697 C C . TYR A 1 93 ? 6.602 1.245 5.883 1.00 88.88 93 TYR A C 1
ATOM 699 O O . TYR A 1 93 ? 5.912 2.272 5.852 1.00 88.88 93 TYR A O 1
ATOM 707 N N . TRP A 1 94 ? 6.228 0.171 5.187 1.00 89.75 94 TRP A N 1
ATOM 708 C CA . TRP A 1 94 ? 5.010 0.153 4.378 1.00 89.75 94 TRP A CA 1
ATOM 709 C C . TRP A 1 94 ? 3.736 0.218 5.228 1.00 89.75 94 TRP A C 1
ATOM 711 O O . TRP A 1 94 ? 2.734 0.765 4.772 1.00 89.75 94 TRP A O 1
ATOM 721 N N . ARG A 1 95 ? 3.751 -0.284 6.470 1.00 91.88 95 ARG A N 1
ATOM 722 C CA . ARG A 1 95 ? 2.582 -0.230 7.368 1.00 91.88 95 ARG A CA 1
ATOM 723 C C . ARG A 1 95 ? 2.273 1.206 7.783 1.00 91.88 95 ARG A C 1
ATOM 725 O O . ARG A 1 95 ? 1.113 1.613 7.791 1.00 91.88 95 ARG A O 1
ATOM 732 N N . GLU A 1 96 ? 3.311 1.979 8.081 1.00 93.75 96 GLU A N 1
ATOM 733 C CA . GLU A 1 96 ? 3.273 3.414 8.360 1.00 93.75 96 GLU A CA 1
ATOM 734 C C . GLU A 1 96 ? 2.747 4.156 7.133 1.00 93.75 96 GLU A C 1
ATOM 736 O O . GLU A 1 96 ? 1.858 5.000 7.254 1.00 93.75 96 GLU A O 1
ATOM 741 N N . LYS A 1 97 ? 3.234 3.789 5.939 1.00 90.50 97 LYS A N 1
ATOM 742 C CA . LYS A 1 97 ? 2.777 4.382 4.679 1.00 90.50 97 LYS A CA 1
ATOM 743 C C . LYS A 1 97 ? 1.295 4.119 4.418 1.00 90.50 97 LYS A C 1
ATOM 745 O O . LYS A 1 97 ? 0.588 5.030 3.989 1.00 90.50 97 LYS A O 1
ATOM 750 N N . VAL A 1 98 ? 0.812 2.915 4.725 1.00 91.06 98 VAL A N 1
ATOM 751 C CA . VAL A 1 98 ? -0.615 2.569 4.655 1.00 91.06 98 VAL A CA 1
ATOM 752 C C . VAL A 1 98 ? -1.418 3.410 5.649 1.00 91.06 98 VAL A C 1
ATOM 754 O O . VAL A 1 98 ? -2.405 4.012 5.244 1.00 91.06 98 VAL A O 1
ATOM 757 N N . ARG A 1 99 ? -0.976 3.556 6.909 1.00 92.38 99 ARG A N 1
ATOM 758 C CA . ARG A 1 99 ? -1.662 4.423 7.895 1.00 92.38 99 ARG A CA 1
ATOM 759 C C . ARG A 1 99 ? -1.727 5.882 7.442 1.00 92.38 99 ARG A C 1
ATOM 761 O O . ARG A 1 99 ? -2.795 6.482 7.495 1.00 92.38 99 ARG A O 1
ATOM 768 N N . GLN A 1 100 ? -0.612 6.423 6.952 1.00 92.56 100 GLN A N 1
ATOM 769 C CA . GLN A 1 100 ? -0.550 7.778 6.394 1.00 92.56 100 GLN A CA 1
ATOM 770 C C . GLN A 1 100 ? -1.521 7.946 5.219 1.00 92.56 100 GLN A C 1
ATOM 772 O O . GLN A 1 100 ? -2.126 9.000 5.052 1.00 92.56 100 GLN A O 1
ATOM 777 N N . THR A 1 101 ? -1.647 6.920 4.379 1.00 91.69 101 THR A N 1
ATOM 778 C CA . THR A 1 101 ? -2.523 6.958 3.207 1.00 91.69 101 THR A CA 1
ATOM 779 C C . THR A 1 101 ? -3.991 6.873 3.617 1.00 91.69 101 THR A C 1
ATOM 781 O O . THR A 1 101 ? -4.784 7.677 3.142 1.00 91.69 101 THR A O 1
ATOM 784 N N . LEU A 1 102 ? -4.339 5.980 4.549 1.00 91.44 102 LEU A N 1
ATOM 785 C CA . LEU A 1 102 ? -5.693 5.846 5.098 1.00 91.44 102 LEU A CA 1
ATOM 786 C C . LEU A 1 102 ? -6.207 7.155 5.694 1.00 91.44 102 LEU A C 1
ATOM 788 O O . LEU A 1 102 ? -7.320 7.552 5.386 1.00 91.44 102 LEU A O 1
ATOM 792 N N . GLN A 1 103 ? -5.366 7.876 6.439 1.00 91.38 103 GLN A N 1
ATOM 793 C CA . GLN A 1 103 ? -5.704 9.200 6.976 1.00 91.38 103 GLN A CA 1
ATOM 794 C C . GLN A 1 103 ? -6.091 10.233 5.906 1.00 91.38 103 GLN A C 1
ATOM 796 O O . GLN A 1 103 ? -6.724 11.228 6.236 1.00 91.38 103 GLN A O 1
ATOM 801 N N . ARG A 1 104 ? -5.690 10.033 4.644 1.00 89.56 104 ARG A N 1
ATOM 802 C CA . ARG A 1 104 ? -5.981 10.952 3.535 1.00 89.56 104 ARG A CA 1
ATOM 803 C C . ARG A 1 104 ? -7.196 10.547 2.706 1.00 89.56 104 ARG A C 1
ATOM 805 O O . ARG A 1 104 ? -7.777 11.414 2.069 1.00 89.56 104 ARG A O 1
ATOM 812 N N . ILE A 1 105 ? -7.522 9.253 2.644 1.00 88.38 105 ILE A N 1
ATOM 813 C CA . ILE A 1 105 ? -8.516 8.714 1.694 1.00 88.38 105 ILE A CA 1
ATOM 814 C C . ILE A 1 105 ? -9.716 8.030 2.358 1.00 88.38 105 ILE A C 1
ATOM 816 O O . ILE A 1 105 ? -10.655 7.662 1.659 1.00 88.38 105 ILE A O 1
ATOM 820 N N . ALA A 1 106 ? -9.663 7.795 3.668 1.00 89.88 106 ALA A N 1
ATOM 821 C CA . ALA A 1 106 ? -10.640 7.016 4.417 1.00 89.88 106 ALA A CA 1
ATOM 822 C C . ALA A 1 106 ? -10.971 7.692 5.754 1.00 89.88 106 ALA A C 1
ATOM 824 O O . ALA A 1 106 ? -10.200 8.498 6.278 1.00 89.88 106 ALA A O 1
ATOM 825 N N . CYS A 1 107 ? -12.101 7.306 6.334 1.00 91.75 107 CYS A N 1
ATOM 826 C CA . CYS A 1 107 ? -12.559 7.775 7.633 1.00 91.75 107 CYS A CA 1
ATOM 827 C C . CYS A 1 107 ? -12.319 6.695 8.692 1.00 91.75 107 CYS A C 1
ATOM 829 O O . CYS A 1 107 ? -12.574 5.508 8.471 1.00 91.75 107 CYS A O 1
ATOM 831 N N . ARG A 1 108 ? -11.829 7.100 9.867 1.00 91.75 108 ARG A N 1
ATOM 832 C CA . ARG A 1 108 ?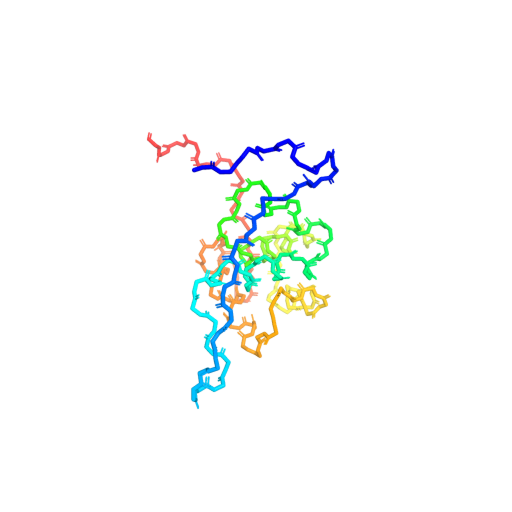 -11.694 6.198 11.013 1.00 91.75 108 ARG A CA 1
ATOM 833 C C . ARG A 1 108 ? -13.049 6.067 11.702 1.00 91.75 108 ARG A C 1
ATOM 835 O O . ARG A 1 108 ? -13.547 7.044 12.247 1.00 91.75 108 ARG A O 1
ATOM 842 N N . VAL A 1 109 ? -13.600 4.859 11.714 1.00 90.44 109 VAL A N 1
ATOM 843 C CA . VAL A 1 109 ? -14.922 4.561 12.298 1.00 90.44 109 VAL A CA 1
ATOM 844 C C . VAL A 1 109 ? -14.827 3.959 13.700 1.00 90.44 109 VAL A C 1
ATOM 846 O O . VAL A 1 109 ? -15.745 4.089 14.498 1.00 90.44 109 VAL A O 1
ATOM 849 N N . ALA A 1 110 ? -13.693 3.334 14.028 1.00 88.19 110 ALA A N 1
ATOM 850 C CA . ALA A 1 110 ? -13.411 2.774 15.349 1.00 88.19 110 ALA A CA 1
ATOM 851 C C . ALA A 1 110 ? -11.891 2.724 15.612 1.00 88.19 110 ALA A C 1
ATOM 853 O O . ALA A 1 110 ? -11.078 3.028 14.725 1.00 88.19 110 ALA A O 1
ATOM 854 N N . PRO A 1 111 ? -11.442 2.369 16.830 1.00 88.81 111 PRO A N 1
ATOM 855 C CA . PRO A 1 111 ? -10.032 2.112 17.099 1.00 88.81 111 PRO A CA 1
ATOM 856 C C . PRO A 1 111 ? -9.439 1.071 16.141 1.00 88.81 111 PRO A C 1
ATOM 858 O O . PRO A 1 111 ? -9.768 -0.105 16.197 1.00 88.81 111 PRO A O 1
ATOM 861 N N . GLY A 1 112 ? -8.568 1.521 15.232 1.00 87.50 112 GLY A N 1
ATOM 862 C CA . GLY A 1 112 ? -7.926 0.648 14.248 1.00 87.50 112 GLY A CA 1
ATOM 863 C C . GLY A 1 112 ? -8.818 0.188 13.090 1.00 87.50 112 GLY A C 1
ATOM 864 O O . GLY A 1 112 ? -8.373 -0.666 12.327 1.00 87.50 112 GLY A O 1
ATOM 865 N N . VAL A 1 113 ? -10.020 0.752 12.924 1.00 91.56 113 VAL A N 1
ATOM 866 C CA . VAL A 1 113 ? -10.972 0.387 11.862 1.00 91.56 113 VAL A CA 1
ATOM 867 C C . VAL A 1 113 ? -11.240 1.582 10.953 1.00 91.56 113 VAL A C 1
ATOM 869 O O . VAL A 1 113 ? -11.493 2.692 11.432 1.00 91.56 113 VAL A O 1
ATOM 872 N N . TRP A 1 114 ? -11.174 1.346 9.644 1.00 93.50 114 TRP A N 1
ATOM 873 C CA . TRP A 1 114 ? -11.267 2.365 8.601 1.00 93.50 114 TRP A CA 1
ATOM 874 C C . TRP A 1 114 ? -12.321 1.987 7.567 1.00 93.50 114 TRP A C 1
ATOM 876 O O . TRP A 1 114 ? -12.442 0.818 7.204 1.00 93.50 114 TRP A O 1
ATOM 886 N N . ALA A 1 115 ? -13.045 2.988 7.076 1.00 92.38 115 ALA A N 1
ATOM 887 C CA . ALA A 1 115 ? -14.011 2.850 5.997 1.00 92.38 115 ALA A CA 1
ATOM 888 C C . ALA A 1 115 ? -13.732 3.884 4.903 1.00 92.38 115 ALA A C 1
ATOM 890 O O . ALA A 1 115 ? -13.344 5.018 5.200 1.00 92.38 115 ALA A O 1
ATOM 891 N N . LEU A 1 116 ? -13.907 3.497 3.641 1.00 89.56 116 LEU A N 1
ATOM 892 C CA . LEU A 1 116 ? -13.909 4.464 2.545 1.00 89.56 116 LEU A CA 1
ATOM 893 C C . LEU A 1 116 ? -15.167 5.340 2.657 1.00 89.56 116 LEU A C 1
ATOM 895 O O . LEU A 1 116 ? -16.220 4.821 3.026 1.00 89.56 116 LEU A O 1
ATOM 899 N N . PRO A 1 117 ? -15.077 6.650 2.369 1.00 83.31 117 PRO A N 1
ATOM 900 C CA . PRO A 1 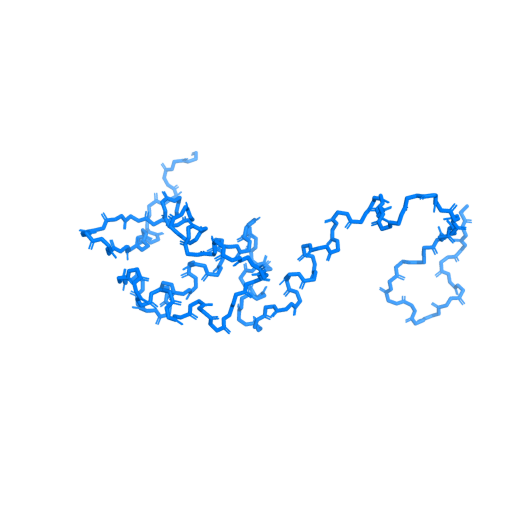117 ? -16.269 7.476 2.258 1.00 83.31 117 PRO A CA 1
ATOM 901 C C . PRO A 1 117 ? -17.153 6.907 1.146 1.00 83.31 117 PRO A C 1
ATOM 903 O O . PRO A 1 117 ? -16.664 6.610 0.053 1.00 83.31 117 PRO A O 1
ATOM 906 N N . GLU A 1 118 ? -18.437 6.725 1.444 1.00 69.50 118 GLU A N 1
ATOM 907 C CA . GLU A 1 118 ? -19.440 6.336 0.457 1.00 69.50 118 GLU A CA 1
ATOM 908 C C . GLU A 1 118 ? -19.398 7.356 -0.690 1.00 69.50 118 GLU A C 1
ATOM 910 O O . GLU A 1 118 ? -19.316 8.564 -0.456 1.00 69.50 118 GLU A O 1
ATOM 915 N N . ALA A 1 119 ? -19.356 6.884 -1.935 1.00 53.53 119 ALA A N 1
ATOM 916 C CA . ALA A 1 119 ? -19.013 7.697 -3.105 1.00 53.53 119 ALA A CA 1
ATOM 917 C C . ALA A 1 119 ? -20.069 8.763 -3.491 1.00 53.53 119 ALA A C 1
ATOM 919 O O . ALA A 1 119 ? -20.005 9.312 -4.588 1.00 53.53 119 ALA A O 1
ATOM 920 N N . GLU A 1 120 ? -21.023 9.087 -2.616 1.00 43.53 120 GLU A N 1
ATOM 921 C CA . GLU A 1 120 ? -22.227 9.853 -2.955 1.00 43.53 120 GLU A CA 1
ATOM 922 C C . GLU A 1 120 ? -22.176 11.373 -2.709 1.00 43.53 120 GLU A C 1
ATOM 924 O O . GLU A 1 120 ? -23.151 1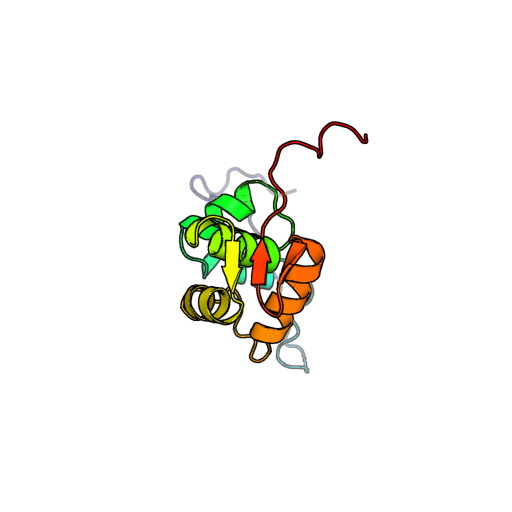2.049 -3.016 1.00 43.53 120 GLU A O 1
ATOM 929 N N . SER A 1 121 ? -21.076 11.982 -2.238 1.00 38.16 121 SER A N 1
ATOM 930 C CA . SER A 1 121 ? -21.106 13.429 -1.901 1.00 38.16 121 SER A CA 1
ATOM 931 C C . SER A 1 121 ? -19.970 14.318 -2.419 1.00 38.16 121 SER A C 1
ATOM 933 O O . SER A 1 121 ? -19.911 15.493 -2.062 1.00 38.16 121 SER A O 1
ATOM 935 N N . VAL A 1 122 ? -19.097 13.844 -3.316 1.00 41.97 122 VAL A N 1
ATOM 936 C CA . VAL A 1 122 ? -17.983 14.680 -3.837 1.00 41.97 122 VAL A CA 1
ATOM 937 C C . VAL A 1 122 ? -18.382 15.534 -5.060 1.00 41.97 122 VAL A C 1
ATOM 939 O O . VAL A 1 122 ? -17.597 16.354 -5.524 1.00 41.97 122 VAL A O 1
ATOM 942 N N . ALA A 1 123 ? -19.618 15.425 -5.563 1.00 36.28 123 ALA A N 1
ATOM 943 C CA . ALA A 1 123 ? -20.099 16.245 -6.684 1.00 36.28 123 ALA A CA 1
ATOM 944 C C . ALA A 1 123 ? -20.641 17.640 -6.286 1.00 36.28 123 ALA A C 1
ATOM 946 O O . ALA A 1 123 ? -20.947 18.431 -7.170 1.00 36.28 123 ALA A O 1
ATOM 947 N N . ALA A 1 124 ? -20.757 17.966 -4.991 1.00 30.89 124 ALA A N 1
ATOM 948 C CA . ALA A 1 124 ? -21.448 19.182 -4.528 1.00 30.89 124 ALA A CA 1
ATOM 949 C C . ALA A 1 124 ? -20.533 20.330 -4.046 1.00 30.89 124 ALA A C 1
ATOM 951 O O . ALA A 1 124 ? -21.025 21.281 -3.444 1.00 30.89 124 ALA A O 1
ATOM 952 N N . ALA A 1 125 ? -19.219 20.271 -4.282 1.00 32.91 125 ALA A N 1
ATOM 953 C CA . ALA A 1 125 ? -18.299 21.331 -3.851 1.00 32.91 125 ALA A CA 1
ATOM 954 C C . ALA A 1 125 ? -17.202 21.636 -4.887 1.00 32.91 125 ALA A C 1
ATOM 956 O O . ALA A 1 125 ? -16.013 21.636 -4.558 1.00 32.91 125 ALA A O 1
ATOM 957 N N . ALA A 1 126 ? -17.613 21.873 -6.136 1.00 33.31 126 ALA A N 1
ATOM 958 C CA . ALA A 1 126 ? -16.803 22.533 -7.159 1.00 33.31 126 ALA A CA 1
ATOM 959 C C . ALA A 1 126 ? -17.440 23.877 -7.522 1.00 33.31 126 ALA A C 1
ATOM 961 O O . ALA A 1 126 ? -18.684 23.902 -7.662 1.00 33.31 126 ALA A O 1
#

Organism: NCBI:txid410659

Secondary structure (DSSP, 8-state):
---TTS-TT--SPPP-------SSTT--TT-HHHHHHHHHHHS-HHHHHHHHTT-S-HHHHHHHHHHHHTTSEEEHHHHHHHHHTS-SS--TTHHHHHHHHHHHHSEEEETTEEEPPPTTSGGG--

Sequence (126 aa):
MIPRNLFGRIKLPMCFARFTKSGQRGTLVGFALYGEANAVTCLKRRYRALLAGGERSVWAAVTRAALESLGGHAALGATYAEIKGARPTPNDYWREKVRQTLQRIACRVAPGVWALPEAESVAAAA

pLDDT: mean 70.54, std 17.82, range [30.89, 93.94]

Radius of gyration: 20.2 Å; chains: 1; bounding box: 56×32×59 Å

Foldseek 3Di:
DDDPPPDDPDPDDDDDDDDDDDPDPDDPPPPPVVLVVVLLVLADPVLVVQVVVPDPDSLLSLLQVLCVVVVQKDFLVSSCVSCVVGPSDPDPCSSVVSVVSQVVAWDDPDVRMTGGPDPPPPVPDD